Protein 1TUW (pdb70)

Solvent-accessible surface area: 7369 Å² total; per-residue (Å²): 128,44,124,3,56,11,30,24,89,10,82,61,76,35,27,128,76,3,55,57,9,21,58,103,19,64,113,59,142,38,13,83,133,17,22,27,71,154,51,49,56,104,138,125,136,62,32,7,48,16,44,5,9,4,119,48,66,12,2,108,101,30,57,64,18,44,108,69,106,103,22,40,89,17,67,104,102,12,38,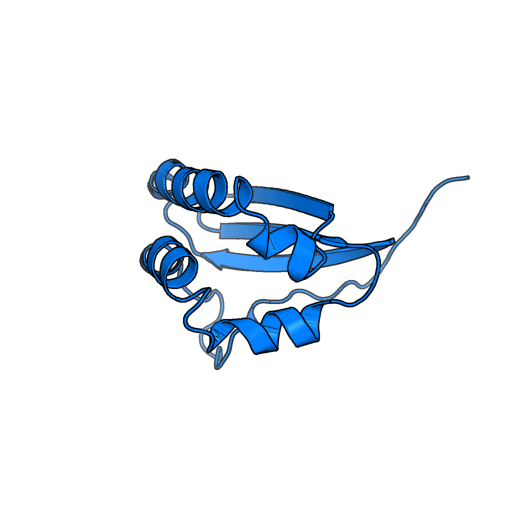126,57,29,78,46,117,40,192,110,95,136,100,59,45,68,10,75,38,154,101,197,168,97,173,121,61,178

InterPro domains:
  IPR006765 Polyketide synthesis cyclase [PF04673] (4-105)
  IPR011008 Dimeric alpha-beta barrel [SSF54909] (3-106)
  IPR038474 Polyketide synthesis cyclase superfamily [G3DSA:3.30.70.1090] (1-109)

Sequence (106 aa):
AYRALMVLRMDPADAEHVAAAFAEHDTTELPLEIGVRRRVLFRFHDLYMHLIEADDDIMERLYQARSHPLFQEVNERVGQYLTPYAQDWEELKDSKAEVFYSWTAP

Foldseek 3Di:
DDKWKFKWFFDPVCVVQLVVLVVVVVVDCVVVVLFFDDWDWDDDHGMIMIMTDGDDPSVVVVQVCCVPPVPVRSCVSNVVGTDHDDPPDDDDVVRIDDDDDDDDDD

Secondary structure (DSSP, 8-state):
-EEEEEEEEE-GGGHHHHHHHHHHHTTSSHHHHHT--EEEEEEETTEEEEEEEESS--HHHHHHTTS-GGGHHHHHHHHTTEEESSTT--SGGGGB----------

Structure (mmCIF, N/CA/C/O backbone):
data_1TUW
#
_entry.id   1TUW
#
_cell.length_a   46.7
_cell.length_b   46.7
_cell.length_c   18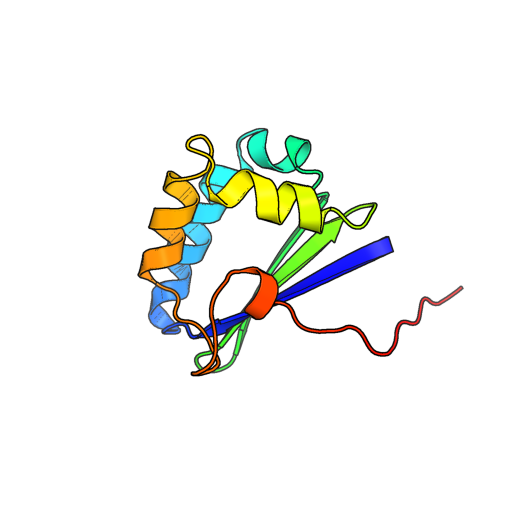8.3
_cell.angle_alpha   90.00
_cell.angle_beta   90.00
_cell.angle_gamma   120.00
#
_symmetry.space_group_name_H-M   'P 65 2 2'
#
loop_
_entity.id
_entity.type
_entity.pdbx_description
1 polymer 'Tetracenomycin polyketide synthesis protein tcmI'
2 non-polymer 'SULFATE ION'
3 water water
#
loop_
_atom_site.group_PDB
_atom_site.id
_atom_site.type_symbol
_atom_site.label_atom_id
_atom_site.label_alt_id
_atom_site.label_comp_id
_atom_site.label_asym_id
_atom_site.label_entity_id
_atom_site.label_seq_id
_atom_site.pdbx_PDB_ins_code
_atom_site.Cartn_x
_atom_site.Cartn_y
_atom_site.Cartn_z
_atom_site.occupancy
_atom_site.B_iso_or_equiv
_atom_site.auth_seq_id
_atom_site.auth_comp_id
_atom_site.auth_asym_id
_atom_site.auth_atom_id
_atom_site.pdbx_PDB_model_num
ATOM 1 N N . ALA A 1 2 ? -3.462 43.600 5.904 1.00 58.97 2 ALA A N 1
ATOM 2 C CA . ALA A 1 2 ? -4.128 42.836 6.926 1.00 100.00 2 ALA A CA 1
ATOM 3 C C . ALA A 1 2 ? -5.546 43.329 7.168 1.00 24.61 2 ALA A C 1
ATOM 4 O O . ALA A 1 2 ? -6.388 42.546 7.640 1.00 99.00 2 ALA A O 1
ATOM 6 N N . TYR A 1 3 ? -5.808 44.631 6.849 1.00 36.08 3 TYR A N 1
ATOM 7 C CA . TYR A 1 3 ? -7.160 45.243 7.034 1.00 26.03 3 TYR A CA 1
ATOM 8 C C . TYR A 1 3 ? -8.148 45.020 5.845 1.00 26.54 3 TYR A C 1
ATOM 9 O O . TYR A 1 3 ? -7.811 45.342 4.710 1.00 43.55 3 TYR A O 1
ATOM 18 N N . ARG A 1 4 ? -9.375 44.499 6.066 1.00 34.69 4 ARG A N 1
ATOM 19 C CA . ARG A 1 4 ? -10.348 44.227 5.002 1.00 24.63 4 ARG A CA 1
ATOM 20 C C . ARG A 1 4 ? -11.715 44.682 5.341 1.00 34.99 4 ARG A C 1
ATOM 21 O O . ARG A 1 4 ? -12.192 44.325 6.385 1.00 24.30 4 ARG A O 1
ATOM 29 N N . ALA A 1 5 ? -12.349 45.456 4.489 1.00 16.26 5 ALA A N 1
ATOM 30 C CA . ALA A 1 5 ? -13.682 45.854 4.822 1.00 21.10 5 ALA A CA 1
ATOM 31 C C . ALA A 1 5 ? -14.516 45.613 3.625 1.00 23.36 5 ALA A C 1
ATOM 32 O O . ALA A 1 5 ? -14.041 45.785 2.536 1.00 19.15 5 ALA A O 1
ATOM 34 N N . LEU A 1 6 ? -15.750 45.290 3.861 1.00 16.16 6 LEU A N 1
ATOM 35 C CA . LEU A 1 6 ? -16.692 44.999 2.853 1.00 11.98 6 LEU A CA 1
ATOM 36 C C . LEU A 1 6 ? -17.984 45.771 3.019 1.00 20.61 6 LEU A C 1
ATOM 37 O O . LEU A 1 6 ? -18.655 45.665 4.035 1.00 20.11 6 LEU A O 1
ATOM 42 N N . MET A 1 7 ? -18.349 46.572 2.043 1.00 15.89 7 MET A N 1
ATOM 43 C CA . MET A 1 7 ? -19.633 47.298 2.105 1.00 17.00 7 MET A CA 1
ATOM 44 C C . MET A 1 7 ? -20.654 46.721 1.093 1.00 19.63 7 MET A C 1
ATOM 45 O O . MET A 1 7 ? -20.287 46.363 0.008 1.00 18.22 7 MET A O 1
ATOM 50 N N . VAL A 1 8 ? -21.929 46.667 1.450 1.00 12.55 8 VAL A N 1
ATOM 51 C CA . VAL A 1 8 ? -22.911 46.063 0.610 1.00 15.77 8 VAL A CA 1
ATOM 52 C C . VAL A 1 8 ? -24.065 46.980 0.360 1.00 15.08 8 VAL A C 1
ATOM 53 O O . VAL A 1 8 ? -24.628 47.533 1.300 1.00 26.72 8 VAL A O 1
ATOM 57 N N . LEU A 1 9 ? -24.417 47.151 -0.908 1.00 16.30 9 LEU A N 1
ATOM 58 C CA . LEU A 1 9 ? -25.555 47.947 -1.284 1.00 13.67 9 LEU A CA 1
ATOM 59 C C . LEU A 1 9 ? -26.233 47.203 -2.380 1.00 29.11 9 LEU A C 1
ATOM 60 O O . LEU A 1 9 ? -25.764 46.171 -2.836 1.00 30.67 9 LEU A O 1
ATOM 65 N N . ARG A 1 10 ? -27.337 47.764 -2.809 1.00 26.13 10 ARG A N 1
ATOM 66 C CA . ARG A 1 10 ? -28.133 47.216 -3.907 1.00 19.10 10 ARG A CA 1
ATOM 67 C C . ARG A 1 10 ? -27.811 47.988 -5.184 1.00 20.33 10 ARG A C 1
ATOM 68 O O . ARG A 1 10 ? -27.689 49.212 -5.164 1.00 22.91 10 ARG A O 1
ATOM 76 N N . MET A 1 11 ? -27.764 47.280 -6.282 1.00 23.57 11 MET A N 1
ATOM 77 C CA . MET A 1 11 ? -27.458 47.871 -7.580 1.00 17.55 11 MET A CA 1
ATOM 78 C C . MET A 1 11 ? -28.152 47.119 -8.716 1.00 26.29 11 MET A C 1
ATOM 79 O O . MET A 1 11 ? -28.268 45.904 -8.697 1.00 31.16 11 MET A O 1
ATOM 84 N N . ASP A 1 12 ? -28.570 47.841 -9.762 1.00 31.86 12 ASP A N 1
ATOM 85 C CA . ASP A 1 12 ? -29.090 47.181 -10.959 1.00 25.65 12 ASP A CA 1
ATOM 86 C C . ASP A 1 12 ? -27.832 46.631 -11.742 1.00 13.46 12 ASP A C 1
ATOM 87 O O . ASP A 1 12 ? -26.847 47.331 -12.026 1.00 29.82 12 ASP A O 1
ATOM 92 N N . PRO A 1 13 ? -27.831 45.331 -11.988 1.00 23.15 13 PRO A N 1
ATOM 93 C CA . PRO A 1 13 ? -26.724 44.688 -12.652 1.00 23.87 13 PRO A CA 1
ATOM 94 C C . PRO A 1 13 ? -26.247 45.448 -13.860 1.00 29.59 13 PRO A C 1
ATOM 95 O O . PRO A 1 13 ? -25.037 45.527 -14.155 1.00 24.34 13 PRO A O 1
ATOM 99 N N . ALA A 1 14 ? -27.236 46.007 -14.559 1.00 26.94 14 ALA A N 1
ATOM 100 C CA . ALA A 1 14 ? -26.937 46.750 -15.761 1.00 33.37 14 ALA A CA 1
ATOM 101 C C . ALA A 1 14 ? -26.119 47.994 -15.512 1.00 31.04 14 ALA A C 1
ATOM 102 O O . ALA A 1 14 ? -25.490 48.469 -16.458 1.00 26.11 14 ALA A O 1
ATOM 104 N N . ASP A 1 15 ? -26.129 48.524 -14.252 1.00 22.93 15 ASP A N 1
ATOM 105 C CA . ASP A 1 15 ? -25.392 49.753 -13.940 1.00 21.22 15 ASP A CA 1
ATOM 106 C C . ASP A 1 15 ? -23.942 49.548 -13.592 1.00 20.28 15 ASP A C 1
ATOM 107 O O . ASP A 1 15 ? -23.207 50.489 -13.261 1.00 26.56 15 ASP A O 1
ATOM 112 N N . ALA A 1 16 ? -23.528 48.304 -13.635 1.00 23.97 16 ALA A N 1
ATOM 113 C CA . ALA A 1 16 ? -22.167 48.007 -13.271 1.00 16.13 16 ALA A CA 1
ATOM 114 C C . ALA A 1 16 ? -21.107 48.808 -14.044 1.00 20.77 16 ALA A C 1
ATOM 115 O O . ALA A 1 16 ? -20.142 49.333 -13.489 1.00 20.78 16 ALA A O 1
ATOM 117 N N . GLU A 1 17 ? -21.237 48.894 -15.348 1.00 21.91 17 GLU A N 1
ATOM 118 C CA . GLU A 1 17 ? -20.225 49.559 -16.137 1.00 23.46 17 GLU A CA 1
ATOM 119 C C . GLU A 1 17 ? -19.991 50.997 -15.769 1.00 10.65 17 GLU A C 1
ATOM 120 O O . GLU A 1 17 ? -18.893 51.476 -15.951 1.00 21.95 17 GLU A O 1
ATOM 126 N N . HIS A 1 18 ? -21.046 51.666 -15.318 1.00 16.83 18 HIS A N 1
ATOM 127 C CA . HIS A 1 18 ? -20.946 53.056 -14.895 1.00 17.89 18 HIS A CA 1
ATOM 128 C C . HIS A 1 18 ? -20.210 53.142 -13.614 1.00 25.64 18 HIS A C 1
ATOM 129 O O . HIS A 1 18 ? -19.352 53.997 -13.411 1.00 20.90 18 HIS A O 1
ATOM 136 N N . VAL A 1 19 ? -20.657 52.257 -12.746 1.00 21.00 19 VAL A N 1
ATOM 137 C CA . VAL A 1 19 ? -20.022 52.193 -11.504 1.00 18.31 19 VAL A CA 1
ATOM 138 C C . VAL A 1 19 ? -18.545 52.002 -11.721 1.00 18.97 19 VAL A C 1
ATOM 139 O O . VAL A 1 19 ? -17.716 52.784 -11.222 1.00 22.23 19 VAL A O 1
ATOM 143 N N . ALA A 1 20 ? -18.178 50.971 -12.479 1.00 14.11 20 ALA A N 1
ATOM 144 C CA . ALA A 1 20 ? -16.781 50.678 -12.710 1.00 14.77 20 ALA A CA 1
ATOM 145 C C . ALA A 1 20 ? -16.094 51.864 -13.297 1.00 25.06 20 ALA A C 1
ATOM 146 O O . ALA A 1 20 ? -14.981 52.219 -12.942 1.00 19.67 20 ALA A O 1
ATOM 148 N N . ALA A 1 21 ? -16.774 52.542 -14.181 1.00 25.44 21 ALA A N 1
ATOM 149 C CA . ALA A 1 21 ? -16.110 53.678 -14.836 1.00 35.84 21 ALA A CA 1
ATOM 150 C 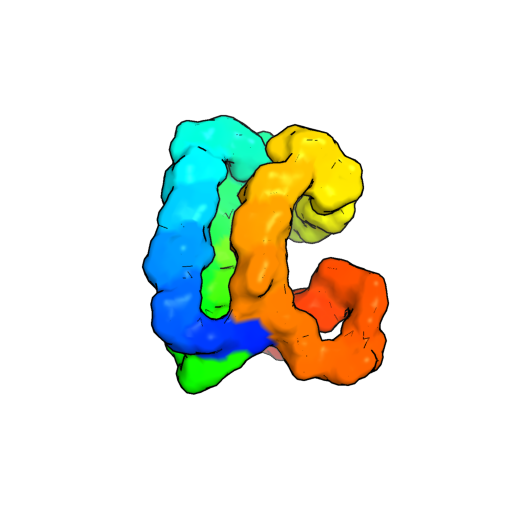C . ALA A 1 21 ? -15.730 54.836 -13.914 1.00 25.95 21 ALA A C 1
ATOM 151 O O . ALA A 1 21 ? -14.639 55.445 -14.063 1.00 22.47 21 ALA A O 1
ATOM 153 N N . ALA A 1 22 ? -16.658 55.099 -12.976 1.00 28.09 22 ALA A N 1
ATOM 154 C CA . ALA A 1 22 ? -16.494 56.136 -11.987 1.00 27.91 22 ALA A CA 1
ATOM 155 C C . ALA A 1 22 ? -15.255 55.877 -11.120 1.00 23.83 22 ALA A C 1
ATOM 156 O O . ALA A 1 22 ? -14.415 56.736 -10.896 1.00 27.27 22 ALA A O 1
ATOM 158 N N . PHE A 1 23 ? -15.054 54.639 -10.700 1.00 20.38 23 PHE A N 1
ATOM 159 C CA . PHE A 1 23 ? -13.882 54.346 -9.884 1.00 15.28 23 PHE A CA 1
ATOM 160 C C . PHE A 1 23 ? -12.627 54.358 -10.632 1.00 22.24 23 PHE A C 1
ATOM 161 O O . PHE A 1 23 ? -11.572 54.652 -10.086 1.00 28.78 23 PHE A O 1
ATOM 169 N N . ALA A 1 24 ? -12.737 53.862 -11.831 1.00 16.82 24 ALA A N 1
ATOM 170 C CA . ALA A 1 24 ? -11.593 53.786 -12.714 1.00 20.41 24 ALA A CA 1
ATOM 171 C C . ALA A 1 24 ? -10.902 55.136 -12.756 1.00 23.83 24 ALA A C 1
ATOM 172 O O . ALA A 1 24 ? -9.701 55.298 -12.655 1.00 29.54 24 ALA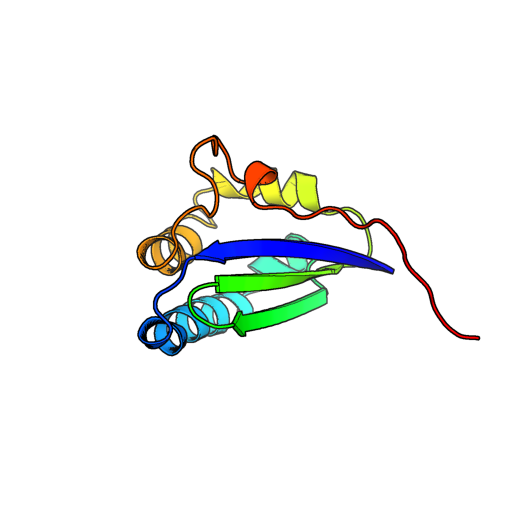 A O 1
ATOM 174 N N . GLU A 1 25 ? -11.710 56.129 -12.905 1.00 18.69 25 GLU A N 1
ATOM 175 C CA . GLU A 1 25 ? -11.206 57.473 -12.919 1.00 42.80 25 GLU A CA 1
ATOM 176 C C . GLU A 1 25 ? -10.646 57.940 -11.574 1.00 39.00 25 GLU A C 1
ATOM 177 O O . GLU A 1 25 ? -9.585 58.526 -11.451 1.00 33.00 25 GLU A O 1
ATOM 183 N N . HIS A 1 26 ? -11.406 57.701 -10.550 1.00 41.09 26 HIS A N 1
ATOM 184 C CA . HIS A 1 26 ? -10.984 58.125 -9.272 1.00 27.46 26 HIS A CA 1
ATOM 185 C C . HIS A 1 26 ? -9.732 57.424 -8.896 1.00 23.32 26 HIS A C 1
ATOM 186 O O . HIS A 1 26 ? -8.834 57.996 -8.274 1.00 34.98 26 HIS A O 1
ATOM 193 N N . ASP A 1 27 ? -9.634 56.160 -9.296 1.00 22.84 27 ASP A N 1
ATOM 194 C CA . ASP A 1 27 ? -8.432 55.364 -8.971 1.00 25.02 27 ASP A CA 1
ATOM 195 C C . ASP A 1 27 ? -7.186 55.744 -9.741 1.00 25.16 27 ASP A C 1
ATOM 196 O O . ASP A 1 27 ? -6.137 55.134 -9.527 1.00 27.57 27 ASP A O 1
ATOM 201 N N . THR A 1 28 ? -7.319 56.715 -10.649 1.00 61.48 28 THR A N 1
ATOM 202 C CA . THR A 1 28 ? -6.156 57.177 -11.407 1.00 49.00 28 THR A CA 1
ATOM 203 C C . THR A 1 28 ? -5.475 58.273 -10.606 1.00 73.51 28 THR A C 1
ATOM 204 O O . THR A 1 28 ? -4.281 58.465 -10.747 1.00 46.13 28 THR A O 1
ATOM 208 N N . THR A 1 29 ? -6.288 58.984 -9.782 1.00 27.86 29 THR A N 1
ATOM 209 C CA . THR A 1 29 ? -5.837 60.056 -8.895 1.00 34.12 29 THR A CA 1
ATOM 210 C C . THR A 1 29 ? -5.160 59.520 -7.616 1.00 44.51 29 THR A C 1
ATOM 211 O O . THR A 1 29 ? -5.250 58.354 -7.305 1.00 47.28 29 THR A O 1
ATOM 215 N N . GLU A 1 30 ? -4.514 60.399 -6.824 1.00 32.20 30 GLU A N 1
ATOM 216 C CA . GLU A 1 30 ? -3.867 59.991 -5.602 1.00 24.57 30 GLU A CA 1
ATOM 217 C C . GLU A 1 30 ? -4.823 60.048 -4.390 1.00 22.54 30 GLU A C 1
ATOM 218 O O . GLU A 1 30 ? -4.468 59.725 -3.291 1.00 26.41 30 GLU A O 1
ATOM 224 N N . LEU A 1 31 ? -6.059 60.418 -4.660 1.00 43.80 31 LEU A N 1
ATOM 225 C CA . LEU A 1 31 ? -7.083 60.524 -3.660 1.00 35.45 31 LEU A CA 1
ATOM 226 C C . LEU A 1 31 ? -7.194 59.281 -2.788 1.00 37.49 31 LEU A C 1
ATOM 227 O O . LEU A 1 31 ? -7.458 59.391 -1.607 1.00 47.93 31 LEU A O 1
ATOM 232 N N . PRO A 1 32 ? -7.054 58.098 -3.383 1.00 33.96 32 PRO A N 1
ATOM 233 C CA . PRO A 1 32 ? -7.166 56.912 -2.615 1.00 37.73 32 PRO A CA 1
ATOM 234 C C . PRO A 1 32 ? -5.905 56.560 -1.828 1.00 47.36 32 PRO A C 1
ATOM 235 O O . PRO A 1 32 ? -6.061 56.035 -0.735 1.00 32.38 32 PRO A O 1
ATOM 239 N N . LEU A 1 33 ? -4.687 56.837 -2.369 1.00 31.50 33 LEU A N 1
ATOM 240 C CA . LEU A 1 33 ? -3.381 56.496 -1.757 1.00 43.41 33 LEU A CA 1
ATOM 241 C C . LEU A 1 33 ? -3.169 57.311 -0.506 1.00 99.00 33 LEU A C 1
ATOM 242 O O . LEU A 1 33 ? -2.333 57.104 0.391 1.00 41.01 33 LEU A O 1
ATOM 244 N N . GLU A 1 34 ? -4.037 58.279 -0.489 1.00 40.75 34 GLU A N 1
ATOM 245 C CA . GLU A 1 34 ? -4.168 59.260 0.532 1.00 30.43 34 GLU A CA 1
ATOM 246 C C . GLU A 1 34 ? -4.950 58.660 1.654 1.00 59.05 34 GLU A C 1
ATOM 247 O O . GLU A 1 34 ? -4.463 58.525 2.761 1.00 57.88 34 GLU A O 1
ATOM 253 N N . ILE A 1 35 ? -6.179 58.283 1.336 1.00 55.38 35 ILE A N 1
ATOM 254 C CA . ILE A 1 35 ? -7.055 57.668 2.305 1.00 30.79 35 ILE A CA 1
ATOM 255 C C . ILE A 1 35 ? -6.405 56.378 2.854 1.00 39.20 35 ILE A C 1
ATOM 256 O O . ILE A 1 35 ? -6.713 55.900 3.935 1.00 30.68 35 ILE A O 1
ATOM 261 N N . GLY A 1 36 ? -5.476 55.810 2.093 1.00 30.06 36 GLY A N 1
ATOM 262 C CA . GLY A 1 36 ? -4.773 54.621 2.494 1.00 21.21 36 GLY A CA 1
ATOM 263 C C . GLY A 1 36 ? -5.209 53.294 1.860 1.00 33.37 36 GLY A C 1
ATOM 264 O O . GLY A 1 36 ? -4.755 52.209 2.307 1.00 43.03 36 GLY A O 1
ATOM 265 N N . VAL A 1 37 ? -6.042 53.367 0.821 1.00 32.30 37 VAL A N 1
ATOM 266 C CA . VAL A 1 37 ? -6.485 52.160 0.096 1.00 32.93 37 VAL A CA 1
ATOM 267 C C . VAL A 1 37 ? -5.361 51.490 -0.695 1.00 35.32 37 VAL A C 1
ATOM 268 O O . VAL A 1 37 ? -4.745 52.134 -1.517 1.00 36.65 37 VAL A O 1
ATOM 272 N N . ARG A 1 38 ? -5.158 50.190 -0.477 1.00 22.49 38 ARG A N 1
ATOM 273 C CA . ARG A 1 38 ? -4.148 49.404 -1.151 1.00 23.33 38 ARG A CA 1
ATOM 274 C C . ARG A 1 38 ? -4.732 48.553 -2.285 1.00 39.14 38 ARG A C 1
ATOM 275 O O . ARG A 1 38 ? -4.081 48.186 -3.279 1.00 28.95 38 ARG A O 1
ATOM 277 N N . ARG A 1 39 ? -5.973 48.178 -2.128 1.00 23.93 39 ARG A N 1
ATOM 278 C CA . ARG A 1 39 ? -6.574 47.342 -3.132 1.00 20.77 39 ARG A CA 1
ATOM 279 C C . ARG A 1 39 ? -8.039 47.548 -3.086 1.00 16.62 39 ARG A C 1
ATOM 280 O O . ARG A 1 39 ? -8.609 47.815 -2.026 1.00 20.33 39 ARG A O 1
ATOM 288 N N . ARG A 1 40 ? -8.642 47.514 -4.276 1.00 17.38 40 ARG A N 1
ATOM 289 C CA . ARG A 1 40 ? -10.090 47.665 -4.340 1.00 22.38 40 ARG A CA 1
ATOM 290 C C . ARG A 1 40 ? -10.713 46.619 -5.284 1.00 20.78 40 ARG A C 1
ATOM 291 O O . ARG A 1 40 ? -10.164 46.351 -6.361 1.00 18.62 40 ARG A O 1
ATOM 299 N N . VAL A 1 41 ? -11.801 45.937 -4.833 1.00 19.22 41 VAL A N 1
ATOM 300 C CA . VAL A 1 41 ? -12.463 44.928 -5.673 1.00 13.27 41 VAL A CA 1
ATOM 301 C C . VAL A 1 41 ? -13.953 45.135 -5.533 1.00 17.72 41 VAL A C 1
ATOM 302 O O . VAL A 1 41 ? -14.410 45.216 -4.392 1.00 23.02 41 VAL A O 1
ATOM 306 N N . LEU A 1 42 ? -14.665 45.228 -6.665 1.00 17.19 42 LEU A N 1
ATOM 307 C CA . LEU A 1 42 ? -16.125 45.370 -6.702 1.00 11.01 42 LEU A CA 1
ATOM 308 C C . LEU A 1 42 ? -16.703 44.082 -7.239 1.00 18.06 42 LEU A C 1
ATOM 309 O O . LEU A 1 42 ? -16.196 43.519 -8.223 1.00 17.13 42 LEU A O 1
ATOM 314 N N . PHE A 1 43 ? -17.711 43.577 -6.556 1.00 15.12 43 PHE A N 1
ATOM 315 C CA . PHE A 1 43 ? -18.400 42.385 -6.969 1.00 14.13 43 PHE A CA 1
ATOM 316 C C . PHE A 1 43 ? -19.881 42.719 -7.137 1.00 14.14 43 PHE A C 1
ATOM 317 O O . PHE A 1 43 ? -20.436 43.661 -6.553 1.00 19.55 43 PHE A O 1
ATOM 325 N N . ARG A 1 44 ? -20.539 41.858 -7.899 1.00 16.05 44 ARG A N 1
ATOM 326 C CA . ARG A 1 44 ? -21.992 41.904 -8.063 1.00 14.68 44 ARG A CA 1
ATOM 327 C C . ARG A 1 44 ? -22.549 40.502 -7.995 1.00 15.00 44 ARG A C 1
ATOM 328 O O . ARG A 1 44 ? -21.887 39.464 -8.386 1.00 13.71 44 ARG A O 1
ATOM 336 N N . PHE A 1 45 ? -23.735 40.478 -7.418 1.00 17.39 45 PHE A N 1
ATOM 337 C CA . PHE A 1 45 ? -24.403 39.182 -7.184 1.00 18.04 45 PHE A CA 1
ATOM 338 C C . PHE A 1 45 ? -25.883 39.459 -7.153 1.00 20.96 45 PHE A C 1
ATOM 339 O O . PHE A 1 45 ? -26.374 40.042 -6.209 1.00 19.03 45 PHE A O 1
ATOM 347 N N . HIS A 1 46 ? -26.585 39.100 -8.230 1.00 22.18 46 HIS A N 1
ATOM 348 C CA . HIS A 1 46 ? -28.008 39.419 -8.330 1.00 12.60 46 HIS A CA 1
ATOM 349 C C . HIS A 1 46 ? -28.078 40.921 -8.334 1.00 13.24 46 HIS A C 1
ATOM 350 O O . HIS A 1 46 ? -27.292 41.556 -8.992 1.00 32.20 46 HIS A O 1
ATOM 357 N N . ASP A 1 47 ? -28.894 41.497 -7.501 1.00 18.11 47 ASP A N 1
ATOM 358 C CA . ASP A 1 47 ? -28.905 42.945 -7.426 1.00 25.09 47 ASP A CA 1
ATOM 359 C C . ASP A 1 47 ? -28.159 43.525 -6.172 1.00 21.67 47 ASP A C 1
ATOM 360 O O . ASP A 1 47 ? -28.597 44.525 -5.584 1.00 23.69 47 ASP A O 1
ATOM 365 N N . LEU A 1 48 ? -27.076 42.900 -5.779 1.00 14.83 48 LEU A N 1
ATOM 366 C CA . LEU A 1 48 ? -26.241 43.366 -4.677 1.00 16.68 48 LEU A CA 1
ATOM 367 C C . LEU A 1 48 ? -24.902 43.800 -5.219 1.00 25.11 48 LEU A C 1
ATOM 368 O O . LEU A 1 48 ? -24.330 43.201 -6.131 1.00 20.36 48 LEU A O 1
ATOM 373 N N . TYR A 1 49 ? -24.447 44.859 -4.674 1.00 17.12 49 TYR A N 1
ATOM 374 C CA . TYR A 1 49 ? -23.150 45.390 -5.025 1.00 12.85 49 TYR A CA 1
ATOM 375 C C . TYR A 1 49 ? -22.306 45.219 -3.764 1.00 21.12 49 TYR A C 1
ATOM 376 O O . TYR A 1 49 ? -22.828 45.451 -2.655 1.00 19.08 49 TYR A O 1
ATOM 385 N N . MET A 1 50 ? -21.050 44.823 -3.902 1.00 16.20 50 MET A N 1
ATOM 386 C CA . MET A 1 50 ? -20.168 44.674 -2.744 1.00 15.68 50 MET A CA 1
ATOM 387 C C . MET A 1 50 ? -18.836 45.261 -3.046 1.00 17.09 50 MET A C 1
ATOM 388 O O . MET A 1 50 ? -18.246 44.916 -4.017 1.00 19.69 50 MET A O 1
ATOM 393 N N . HIS A 1 51 ? -18.403 46.134 -2.208 1.00 9.88 51 HIS A N 1
ATOM 394 C CA . HIS A 1 51 ? -17.155 46.821 -2.366 1.00 11.13 51 HIS A CA 1
ATOM 395 C C . HIS A 1 51 ? -16.175 46.392 -1.256 1.00 18.68 51 HIS A C 1
ATOM 396 O O . HIS A 1 51 ? -16.372 46.651 -0.056 1.00 19.17 51 HIS A O 1
ATOM 403 N N . LEU A 1 52 ? -15.123 45.708 -1.680 1.00 12.71 52 LEU A N 1
ATOM 404 C CA . LEU A 1 52 ? -14.043 45.253 -0.859 1.00 10.74 52 LEU A CA 1
ATOM 405 C C . LEU A 1 52 ? -12.878 46.229 -0.918 1.00 17.87 52 LEU A C 1
ATOM 406 O O . LEU A 1 52 ? -12.346 46.610 -1.994 1.00 19.51 52 LEU A O 1
ATOM 411 N N . ILE A 1 53 ? -12.478 46.637 0.276 1.00 21.11 53 ILE A N 1
ATOM 412 C CA . ILE A 1 53 ? -11.328 47.512 0.424 1.00 22.07 53 ILE A CA 1
ATOM 413 C C . ILE A 1 53 ? -10.254 46.806 1.233 1.00 15.80 53 ILE A C 1
ATOM 414 O O . ILE A 1 53 ? -10.593 46.219 2.269 1.00 21.67 53 ILE A O 1
ATOM 419 N N . GLU A 1 54 ? -9.021 46.793 0.754 1.00 20.3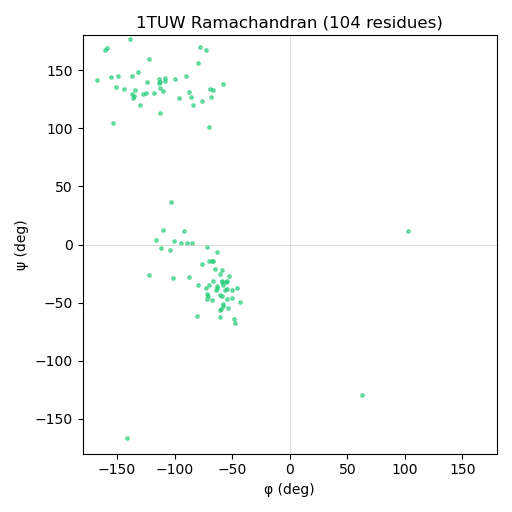6 54 GLU A N 1
ATOM 420 C CA . GLU A 1 54 ? -7.924 46.226 1.510 1.00 16.54 54 GLU A CA 1
ATOM 421 C C . GLU A 1 54 ? -6.983 47.363 1.895 1.00 24.69 54 GLU A C 1
ATOM 422 O O . GLU A 1 54 ? -6.729 48.299 1.129 1.00 24.93 54 GLU A O 1
ATOM 424 N N . ALA A 1 55 ? -6.554 47.393 3.118 1.00 27.43 55 ALA A N 1
ATOM 425 C CA . ALA A 1 55 ? -5.692 48.473 3.523 1.00 27.95 55 ALA A CA 1
ATOM 426 C C . ALA A 1 55 ? -4.634 47.908 4.452 1.00 36.78 55 ALA A C 1
ATOM 427 O O . ALA A 1 55 ? -4.453 46.685 4.523 1.00 49.16 55 ALA A O 1
ATOM 429 N N . ASP A 1 56 ? -3.913 48.765 5.149 1.00 71.25 56 ASP A N 1
ATOM 430 C CA . ASP A 1 56 ? -2.894 48.246 6.052 1.00 49.78 56 ASP A CA 1
ATOM 431 C C . ASP A 1 56 ? -3.257 48.490 7.498 1.00 55.42 56 ASP A C 1
ATOM 432 O O . ASP A 1 56 ? -2.557 48.057 8.399 1.00 67.90 56 ASP A O 1
ATOM 437 N N . ASP A 1 57 ? -4.382 49.180 7.698 1.00 72.47 57 ASP A N 1
ATOM 438 C CA . ASP A 1 57 ? -4.892 49.507 9.010 1.00 99.52 57 ASP A CA 1
ATOM 439 C C . ASP A 1 57 ? -6.389 49.801 8.921 1.00 57.09 57 ASP A C 1
ATOM 440 O O . ASP A 1 57 ? -6.895 49.953 7.806 1.00 45.89 57 ASP A O 1
ATOM 442 N N . ASP A 1 58 ? -7.097 49.908 10.089 1.00 45.26 58 ASP A N 1
ATOM 443 C CA . ASP A 1 58 ? -8.530 50.276 10.069 1.00 39.95 58 ASP A CA 1
ATOM 444 C C . ASP A 1 58 ? -8.584 51.748 9.644 1.00 99.00 58 ASP A C 1
ATOM 445 O O . ASP A 1 58 ? -8.331 52.627 10.484 1.00 30.53 58 ASP A O 1
ATOM 450 N N . ILE A 1 59 ? -8.905 51.970 8.352 1.00 40.96 59 ILE A N 1
ATOM 451 C CA . ILE A 1 59 ? -8.927 53.263 7.668 1.00 27.26 59 ILE A CA 1
ATOM 452 C C . ILE A 1 59 ? -10.320 53.859 7.510 1.00 34.83 59 ILE A C 1
ATOM 453 O O . ILE A 1 59 ? -10.563 54.937 6.929 1.00 29.79 59 ILE A O 1
ATOM 458 N N . MET A 1 60 ? -11.247 53.126 8.073 1.00 28.37 60 MET A N 1
ATOM 459 C CA . MET A 1 60 ? -12.644 53.478 8.021 1.00 31.04 60 MET A CA 1
ATOM 460 C C . MET A 1 60 ? -12.979 54.854 8.515 1.00 35.37 60 MET A C 1
ATOM 461 O O . MET A 1 60 ? -13.848 55.561 7.996 1.00 39.04 60 MET A O 1
ATOM 466 N N . GLU A 1 61 ? -12.303 55.241 9.551 1.00 37.52 61 GLU A N 1
ATOM 467 C CA . GLU A 1 61 ? -12.596 56.537 10.074 1.00 45.19 61 GLU A CA 1
ATOM 468 C C . GLU A 1 61 ? -12.357 57.659 9.044 1.00 31.25 61 GLU A C 1
ATOM 469 O O . GLU A 1 61 ? -13.286 58.360 8.711 1.00 59.21 61 GLU A O 1
ATOM 475 N N . ARG A 1 62 ? -11.156 57.749 8.469 1.00 35.95 62 ARG A N 1
ATOM 476 C CA . ARG A 1 62 ? -10.853 58.744 7.446 1.00 60.81 62 ARG A CA 1
ATOM 477 C C . ARG A 1 62 ? -11.822 58.554 6.319 1.00 44.97 62 ARG A C 1
ATOM 478 O O . ARG A 1 62 ? -12.246 59.449 5.615 1.00 50.24 62 ARG A O 1
ATOM 486 N N . LEU A 1 63 ? -12.133 57.324 6.134 1.00 35.52 63 LEU A N 1
ATOM 487 C CA . LEU A 1 63 ? -13.059 56.984 5.104 1.00 26.63 63 LEU A CA 1
ATOM 488 C C . LEU A 1 63 ? -14.377 57.677 5.301 1.00 35.57 63 LEU A C 1
ATOM 489 O O . LEU A 1 63 ? -14.947 58.332 4.424 1.00 55.64 63 LEU A O 1
ATOM 494 N N . TYR A 1 64 ? -14.850 57.501 6.503 1.00 96.03 64 TYR A N 1
ATOM 495 C CA . TYR A 1 64 ? -16.074 58.097 6.930 1.00 48.12 64 TYR A CA 1
ATOM 496 C C . TYR A 1 64 ? -15.987 59.626 6.930 1.00 54.24 64 TYR A C 1
ATOM 497 O O . TYR A 1 64 ? -16.911 60.377 6.544 1.00 51.10 64 TYR A O 1
ATOM 506 N N . GLN A 1 65 ? -14.814 60.062 7.311 1.00 33.93 65 GLN A N 1
ATOM 507 C CA . GLN A 1 65 ? -14.508 61.464 7.410 1.00 48.16 65 GLN A CA 1
ATOM 508 C C . GLN A 1 65 ? -14.651 62.184 6.074 1.00 99.00 65 GLN A C 1
ATOM 509 O O . GLN A 1 65 ? -15.385 63.167 5.924 1.00 58.53 65 GLN A O 1
ATOM 511 N N . ALA A 1 66 ? -13.917 61.668 5.096 1.00 60.29 66 ALA A N 1
ATOM 512 C CA . ALA A 1 66 ? -13.822 62.205 3.763 1.00 34.80 66 ALA A CA 1
ATOM 513 C C . ALA A 1 66 ? -15.112 62.233 2.885 1.00 99.00 66 ALA A C 1
ATOM 514 O O . ALA A 1 66 ? -15.137 62.829 1.790 1.00 46.39 66 ALA A O 1
ATOM 516 N N . ARG A 1 67 ? -16.215 61.637 3.347 1.00 38.86 67 ARG A N 1
ATOM 517 C CA . ARG A 1 67 ? -17.466 61.576 2.558 1.00 99.00 67 ARG A CA 1
ATOM 518 C C . ARG A 1 67 ? -18.186 62.890 2.395 1.00 93.81 67 ARG A C 1
ATOM 519 O O . ARG A 1 67 ? -18.837 63.108 1.364 1.00 43.17 67 ARG A O 1
ATOM 521 N N . SER A 1 68 ? -18.090 63.701 3.456 1.00 99.00 68 SER A N 1
ATOM 522 C CA . SER A 1 68 ? -18.684 65.039 3.599 1.00 99.00 68 SER A CA 1
ATOM 523 C C . SER A 1 68 ? -17.864 66.010 2.788 1.00 99.00 68 SER A C 1
ATOM 524 O O . SER A 1 68 ? -18.263 67.133 2.422 1.00 58.23 68 SER A O 1
ATOM 527 N N . HIS A 1 69 ? -16.699 65.457 2.504 1.00 78.48 69 HIS A N 1
ATOM 528 C CA . HIS A 1 69 ? -15.675 66.106 1.765 1.00 50.72 69 HIS A CA 1
ATOM 529 C C . HIS A 1 69 ? -15.941 66.364 0.247 1.00 41.52 69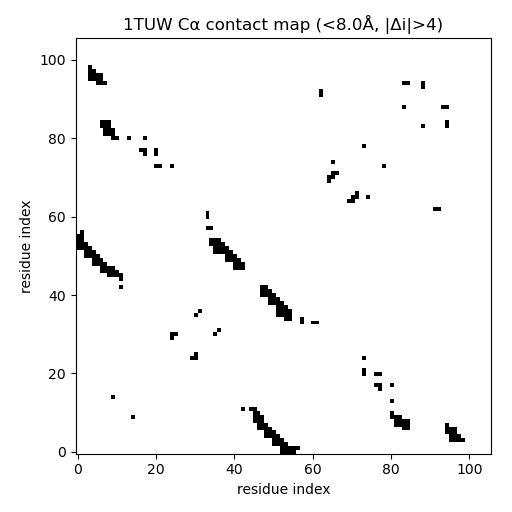 HIS A C 1
ATOM 530 O O . HIS A 1 69 ? -16.452 65.503 -0.505 1.00 71.47 69 HIS A O 1
ATOM 537 N N . PRO A 1 70 ? -15.627 67.614 -0.148 1.00 75.87 70 PRO A N 1
ATOM 538 C CA . PRO A 1 70 ? -15.772 68.149 -1.498 1.00 32.89 70 PRO A CA 1
ATOM 539 C C . PRO A 1 70 ? -14.853 67.499 -2.474 1.00 99.00 70 PRO A C 1
ATOM 540 O O . PRO A 1 70 ? -15.234 67.366 -3.642 1.00 35.60 70 PRO A O 1
ATOM 544 N N . LEU A 1 71 ? -13.674 67.086 -1.954 1.00 45.97 71 LEU A N 1
ATOM 545 C CA . LEU A 1 71 ? -12.696 66.382 -2.757 1.00 31.08 71 LEU A CA 1
ATOM 546 C C . LEU A 1 71 ? -13.314 65.097 -3.309 1.00 45.99 71 LEU A C 1
ATOM 547 O O . LEU A 1 71 ? -12.907 64.618 -4.365 1.00 34.78 71 LEU A O 1
ATOM 552 N N . PHE A 1 72 ? -14.253 64.545 -2.508 1.00 55.70 72 PHE A N 1
ATOM 553 C CA . PHE A 1 72 ? -14.974 63.300 -2.818 1.00 36.06 72 PHE A CA 1
ATOM 554 C C . PHE A 1 72 ? -16.448 63.430 -3.164 1.00 36.26 72 PHE A C 1
ATOM 555 O O . PHE A 1 72 ? -17.149 62.423 -3.198 1.00 61.46 72 PHE A O 1
ATOM 563 N N . GLN A 1 73 ? -16.944 64.617 -3.414 1.00 46.03 73 GLN A N 1
ATOM 564 C CA . GLN A 1 73 ? -18.350 64.708 -3.774 1.00 99.00 73 GLN A CA 1
ATOM 565 C C . GLN A 1 73 ? -18.677 63.855 -5.031 1.00 31.32 73 GLN A C 1
ATOM 566 O O . GLN A 1 73 ? -19.586 63.015 -5.067 1.00 65.77 73 GLN A O 1
ATOM 568 N N . GLU A 1 74 ? -17.895 64.118 -6.070 1.00 58.37 74 GLU A N 1
ATOM 569 C CA . GLU A 1 74 ? -17.971 63.558 -7.414 1.00 63.99 74 GLU A CA 1
ATOM 570 C C . GLU A 1 74 ? -18.088 62.064 -7.500 1.00 27.46 74 GLU A C 1
ATOM 571 O O . GLU A 1 74 ? -19.118 61.521 -7.946 1.00 31.26 74 GLU A O 1
ATOM 577 N N . VAL A 1 75 ? -17.036 61.405 -7.034 1.00 25.72 75 VAL A N 1
ATOM 578 C CA . VAL A 1 75 ? -17.080 59.960 -7.043 1.00 46.43 75 VAL A CA 1
ATOM 579 C C . VAL A 1 75 ? -18.293 59.491 -6.297 1.00 31.02 75 VAL A C 1
ATOM 580 O O . VAL A 1 75 ? -18.967 58.520 -6.598 1.00 30.10 75 VAL A O 1
ATOM 584 N N . ASN A 1 76 ? -18.617 60.285 -5.325 1.00 31.17 76 ASN A N 1
ATOM 585 C CA . ASN A 1 76 ? -19.740 59.994 -4.524 1.00 23.04 76 ASN A CA 1
ATOM 586 C C . ASN A 1 76 ? -21.001 60.211 -5.251 1.00 25.69 76 ASN A C 1
ATOM 587 O O . ASN A 1 76 ? -21.924 59.445 -5.104 1.00 34.11 76 ASN A O 1
ATOM 592 N N . GLU A 1 77 ? -21.110 61.283 -6.006 1.00 29.98 77 GLU A N 1
ATOM 593 C CA . GLU A 1 77 ? -22.402 61.469 -6.672 1.00 31.48 77 GLU A CA 1
ATOM 594 C C . GLU A 1 77 ? -22.513 60.482 -7.702 1.00 29.60 77 GLU A C 1
ATOM 595 O O . GLU A 1 77 ? -23.549 59.928 -7.983 1.00 45.73 77 GLU A O 1
ATOM 601 N N . ARG A 1 78 ? -21.403 60.423 -8.339 1.00 40.10 78 ARG A N 1
ATOM 602 C CA . ARG A 1 78 ? -21.267 59.555 -9.429 1.00 37.44 78 ARG A CA 1
ATOM 603 C C . ARG A 1 78 ? -21.796 58.189 -9.070 1.00 30.95 78 ARG A C 1
ATOM 604 O O . ARG A 1 78 ? -22.832 57.711 -9.609 1.00 26.67 78 ARG A O 1
ATOM 612 N N . VAL A 1 79 ? -21.070 57.543 -8.146 1.00 32.22 79 VAL A N 1
ATOM 613 C CA . VAL A 1 79 ? -21.423 56.166 -7.726 1.00 20.92 79 VAL A CA 1
ATOM 614 C C . VAL A 1 79 ? -22.826 56.095 -7.162 1.00 23.37 79 VAL A C 1
ATOM 615 O O . VAL A 1 79 ? -23.715 55.259 -7.503 1.00 21.19 79 VAL A O 1
ATOM 619 N N . GLY A 1 80 ? -23.062 57.092 -6.334 1.00 29.80 80 GLY A N 1
ATOM 620 C CA . GLY A 1 80 ? -24.290 57.195 -5.599 1.00 22.01 80 GLY A CA 1
ATOM 621 C C . GLY A 1 80 ? -25.533 57.164 -6.393 1.00 29.26 80 GLY A C 1
ATOM 622 O O . GLY A 1 80 ? -26.597 56.706 -5.938 1.00 33.94 80 GLY A O 1
ATOM 623 N N . GLN A 1 81 ? -25.471 57.664 -7.581 1.00 27.58 81 GLN A N 1
ATOM 624 C CA . GLN A 1 81 ? -26.760 57.614 -8.218 1.00 29.99 81 GLN A CA 1
ATOM 625 C C . GLN A 1 81 ? -27.188 56.223 -8.586 1.00 24.61 81 GLN A C 1
ATOM 626 O O . GLN A 1 81 ? -28.343 55.976 -8.917 1.00 38.01 81 GLN A O 1
ATOM 632 N N . TYR A 1 82 ? -26.255 55.289 -8.562 1.00 21.93 82 TYR A N 1
ATOM 633 C CA . TYR A 1 82 ? -26.656 53.953 -8.954 1.00 22.53 82 TYR A CA 1
ATOM 634 C C . TYR A 1 82 ? -26.827 53.015 -7.769 1.00 26.32 82 TYR A C 1
ATOM 635 O O . TYR A 1 82 ? -27.205 51.876 -7.955 1.00 26.60 82 TYR A O 1
ATOM 644 N N . LEU A 1 83 ? -26.512 53.472 -6.560 1.00 30.81 83 LEU A N 1
ATOM 645 C CA . LEU A 1 83 ? -26.619 52.593 -5.396 1.00 21.59 83 LEU A CA 1
ATOM 646 C C . LEU A 1 83 ? -27.663 52.987 -4.411 1.00 25.64 83 LEU A C 1
ATOM 647 O O . LEU A 1 83 ? -27.868 54.163 -4.125 1.00 41.55 83 LEU A O 1
ATOM 652 N N . THR A 1 84 ? -28.265 51.928 -3.889 1.00 25.06 84 THR A N 1
ATOM 653 C CA . THR A 1 84 ? -29.267 52.034 -2.885 1.00 22.76 84 THR A CA 1
ATOM 654 C C . THR A 1 84 ? -28.925 51.213 -1.614 1.00 33.22 84 THR A C 1
ATOM 655 O O . THR A 1 84 ? -28.462 50.098 -1.692 1.00 28.89 84 THR A O 1
ATOM 659 N N . PRO A 1 85 ? -29.187 51.750 -0.429 1.00 45.22 85 PRO A N 1
ATOM 660 C CA . PRO A 1 85 ? -28.922 51.033 0.808 1.00 24.96 85 PRO A CA 1
ATOM 661 C C . PRO A 1 85 ? -29.638 49.728 0.894 1.00 15.28 85 PRO A C 1
ATOM 662 O O . PRO A 1 85 ? -30.805 49.568 0.564 1.00 25.44 85 PRO A O 1
ATOM 666 N N . TYR A 1 86 ? -28.923 48.752 1.379 1.00 19.49 86 TYR A N 1
ATOM 667 C CA . TYR A 1 86 ? -29.528 47.452 1.443 1.00 16.04 86 TYR A CA 1
ATOM 668 C C . TYR A 1 86 ? -30.779 47.423 2.307 1.00 46.68 86 TYR A C 1
ATOM 669 O O . TYR A 1 86 ? -31.863 47.138 1.818 1.00 43.21 86 TYR A O 1
ATOM 678 N N . ALA A 1 87 ? -30.584 47.721 3.601 1.00 43.23 87 ALA A N 1
ATOM 679 C CA . ALA A 1 87 ? -31.615 47.737 4.643 1.00 40.97 87 ALA A CA 1
ATOM 680 C C . ALA A 1 87 ? -32.315 49.053 4.828 1.00 43.68 87 ALA A C 1
ATOM 681 O O . ALA A 1 87 ? -31.756 50.146 4.722 1.00 37.21 87 ALA A O 1
ATOM 683 N N . GLN A 1 88 ? -33.588 48.880 5.149 1.00 32.42 88 GLN A N 1
ATOM 684 C CA . GLN A 1 88 ? -34.549 49.924 5.392 1.00 98.61 88 GLN A CA 1
ATOM 685 C C . GLN A 1 88 ? -34.231 50.884 6.557 1.00 38.28 88 GLN A C 1
ATOM 686 O O . GLN A 1 88 ? -34.677 52.027 6.562 1.00 46.49 88 GLN A O 1
ATOM 692 N N . ASP A 1 89 ? -33.449 50.431 7.544 1.00 53.98 89 ASP A N 1
ATOM 693 C CA . ASP A 1 89 ? -33.061 51.182 8.745 1.00 36.36 89 ASP A CA 1
ATOM 694 C C . ASP A 1 89 ? -31.748 51.950 8.621 1.00 30.53 89 ASP A C 1
ATOM 695 O O . ASP A 1 89 ? -31.218 52.375 9.654 1.00 40.90 89 ASP A O 1
ATOM 700 N N . TRP A 1 90 ? -31.207 52.064 7.395 1.00 23.66 90 TRP A N 1
ATOM 701 C CA . TRP A 1 90 ? -29.932 52.746 7.116 1.00 34.20 90 TRP A CA 1
ATOM 702 C C . TRP A 1 90 ? -29.968 54.259 7.363 1.00 41.02 90 TRP A C 1
ATOM 703 O O . TRP A 1 90 ? -30.935 54.908 6.967 1.00 26.30 90 TRP A O 1
ATOM 714 N N . GLU A 1 91 ? -28.931 54.793 8.066 1.00 24.38 91 GLU A N 1
ATOM 715 C CA . GLU A 1 91 ? -28.844 56.202 8.361 1.00 27.37 91 GLU A CA 1
ATOM 716 C C . GLU A 1 91 ? -27.596 56.813 7.847 1.00 31.54 91 GLU A C 1
ATOM 717 O O . GLU A 1 91 ? -27.548 57.994 7.572 1.00 32.03 91 GLU A O 1
ATOM 723 N N . GLU A 1 92 ? -26.591 55.989 7.720 1.00 19.95 92 GLU A N 1
ATOM 724 C CA . GLU A 1 92 ? -25.358 56.492 7.272 1.00 19.74 92 GLU A CA 1
ATOM 725 C C . GLU A 1 92 ? -24.431 55.413 6.731 1.00 26.64 92 GLU A C 1
ATOM 726 O O . GLU A 1 92 ? -24.612 54.227 6.914 1.00 23.58 92 GLU A O 1
ATOM 732 N N . LEU A 1 93 ? -23.408 55.893 6.082 1.00 31.53 93 LEU A N 1
ATOM 733 C CA . LEU A 1 93 ? -22.429 55.073 5.44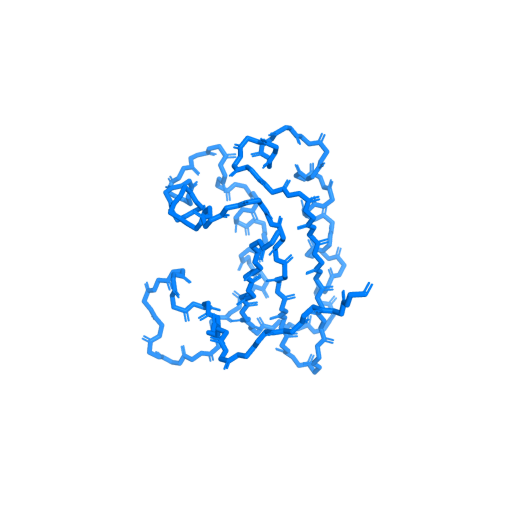0 1.00 30.61 93 LEU A CA 1
ATOM 734 C C . LEU A 1 93 ? -22.007 53.903 6.287 1.00 37.52 93 LEU A C 1
ATOM 735 O O . LEU A 1 93 ? -22.033 52.777 5.784 1.00 22.65 93 LEU A O 1
ATOM 740 N N . LYS A 1 94 ? -21.655 54.172 7.562 1.00 26.42 94 LYS A N 1
ATOM 741 C CA . LYS A 1 94 ? -21.189 53.074 8.424 1.00 23.74 94 LYS A CA 1
ATOM 742 C C . LYS A 1 94 ? -22.172 51.981 8.410 1.00 28.28 94 LYS A C 1
ATOM 743 O O . LYS A 1 94 ? -21.785 50.851 8.618 1.00 27.78 94 LYS A O 1
ATOM 745 N N . ASP A 1 95 ? -23.447 52.299 8.164 1.00 17.23 95 ASP A N 1
ATOM 746 C CA . ASP A 1 95 ? -24.456 51.267 8.122 1.00 14.26 95 ASP A CA 1
ATOM 747 C C . ASP A 1 95 ? -24.352 50.259 6.976 1.00 17.53 95 ASP A C 1
ATOM 748 O O . ASP A 1 95 ? -25.062 49.256 6.990 1.00 23.49 95 ASP A O 1
ATOM 753 N N . SER A 1 96 ? -23.554 50.522 5.936 1.00 19.48 96 SER A N 1
ATOM 754 C CA . SER A 1 96 ? -23.477 49.565 4.824 1.00 17.40 96 SER A CA 1
ATOM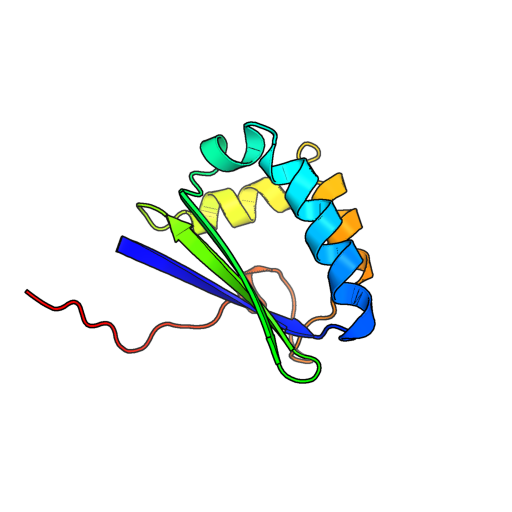 755 C C . SER A 1 96 ? -22.304 48.594 4.987 1.00 17.92 96 SER A C 1
ATOM 756 O O . SER A 1 96 ? -22.051 47.761 4.144 1.00 16.86 96 SER A O 1
ATOM 759 N N . LYS A 1 97 ? -21.567 48.734 6.098 1.00 14.39 97 LYS A N 1
ATOM 760 C CA . LYS A 1 97 ? -20.395 47.928 6.394 1.00 16.24 97 LYS A CA 1
ATOM 761 C C . LYS A 1 97 ? -20.701 46.570 7.049 1.00 24.62 97 LYS A C 1
ATOM 762 O O . LYS A 1 97 ? -21.240 46.479 8.130 1.00 17.37 97 LYS A O 1
ATOM 768 N N . ALA A 1 98 ? -20.320 45.495 6.418 1.00 15.53 98 ALA A N 1
ATOM 769 C CA . ALA A 1 98 ? -20.465 44.193 7.005 1.00 11.43 98 ALA A CA 1
ATOM 770 C C . ALA A 1 98 ? -19.422 43.992 8.146 1.00 16.70 98 ALA A C 1
ATOM 771 O O . ALA A 1 98 ? -18.374 44.690 8.256 1.00 21.33 98 ALA A O 1
ATOM 773 N N . GLU A 1 99 ? -19.656 42.926 8.911 1.00 13.28 99 GLU A N 1
ATOM 774 C CA . GLU A 1 99 ? -18.766 42.571 10.016 1.00 21.12 99 GLU A CA 1
ATOM 775 C C . GLU A 1 99 ? -17.942 41.347 9.722 1.00 13.80 99 GLU A C 1
ATOM 776 O O . GLU A 1 99 ? -18.421 40.341 9.278 1.00 15.07 99 GLU A O 1
ATOM 782 N N . VAL A 1 100 ? -16.720 41.382 10.124 1.00 13.54 100 VAL A N 1
ATOM 783 C CA . VAL A 1 100 ? -15.972 40.181 9.968 1.00 10.81 100 VAL A CA 1
ATOM 784 C C . VAL A 1 100 ? -16.187 39.326 11.198 1.00 16.58 100 VAL A C 1
ATOM 785 O O . VAL A 1 100 ? -16.031 39.812 12.309 1.00 19.16 100 VAL A O 1
ATOM 789 N N . PHE A 1 101 ? -16.507 38.072 11.040 1.00 14.59 101 PHE A N 1
ATOM 790 C CA . PHE A 1 101 ? -16.620 37.205 12.185 1.00 12.98 101 PHE A CA 1
ATOM 791 C C . PHE A 1 101 ? -15.588 36.039 12.217 1.00 24.99 101 PHE A C 1
ATOM 792 O O . PHE A 1 101 ? -15.634 35.193 13.078 1.00 16.97 101 PHE A O 1
ATOM 800 N N . TYR A 1 102 ? -14.668 35.976 11.265 1.00 14.46 102 TYR A N 1
ATOM 801 C CA . TYR A 1 102 ? -13.699 34.919 11.179 1.00 14.92 102 TYR A CA 1
ATOM 802 C C . TYR A 1 102 ? -12.664 35.350 10.178 1.00 24.23 102 TYR A C 1
ATOM 803 O O . TYR A 1 102 ? -12.961 35.918 9.162 1.00 15.30 102 TYR A O 1
ATOM 812 N N . SER A 1 103 ? -11.447 35.044 10.451 1.00 23.26 103 SER A N 1
ATOM 813 C CA . SER A 1 103 ? -10.359 35.375 9.576 1.00 21.13 103 SER A CA 1
ATOM 814 C C . SER A 1 103 ? -9.259 34.332 9.741 1.00 36.21 103 SER A C 1
ATOM 815 O O . SER A 1 103 ? -8.930 33.959 10.848 1.00 30.68 103 SER A O 1
ATOM 818 N N . TRP A 1 104 ? -8.699 33.858 8.661 1.00 34.22 104 TRP A N 1
ATOM 819 C CA . TRP A 1 104 ? -7.661 32.845 8.714 1.00 25.19 104 TRP A CA 1
ATOM 820 C C . TRP A 1 104 ? -6.651 33.108 7.619 1.00 27.94 104 TRP A C 1
ATOM 821 O O . TRP A 1 104 ? -7.011 33.405 6.502 1.00 28.21 104 TRP A O 1
ATOM 832 N N . THR A 1 105 ? -5.390 33.045 7.982 1.00 27.24 105 THR A N 1
ATOM 833 C CA . THR A 1 105 ? -4.327 33.200 7.025 1.00 19.38 105 THR A CA 1
ATOM 834 C C . THR A 1 105 ? -3.428 31.976 7.122 1.00 42.37 105 THR A C 1
ATOM 835 O O . THR A 1 105 ? -2.988 31.644 8.201 1.00 42.29 105 THR A O 1
ATOM 839 N N . ALA A 1 106 ? -3.097 31.317 6.019 1.00 40.16 106 ALA A N 1
ATOM 840 C CA . ALA A 1 106 ? -2.214 30.173 6.121 1.00 47.88 106 ALA A CA 1
ATOM 841 C C . ALA A 1 106 ? -0.729 30.550 6.238 1.00 35.40 106 ALA A C 1
ATOM 842 O O . ALA A 1 106 ? -0.330 31.653 5.834 1.00 57.92 106 ALA A O 1
ATOM 844 N N . PRO A 1 107 ? 0.071 29.624 6.824 1.00 57.44 107 PRO A N 1
ATOM 845 C CA . PRO A 1 107 ? 1.512 29.783 6.989 1.00 59.39 107 PRO A CA 1
ATOM 846 C C . PRO A 1 107 ? 2.172 29.049 5.822 1.00 51.86 107 PRO A C 1
ATOM 847 O O . PRO A 1 107 ? 3.105 29.551 5.185 1.00 99.00 107 PRO A O 1
#

B-factor: mean 39.85, std 24.57, range [9.02, 100.0]

Radius of gyration: 13.85 Å; Cα contacts (8 Å, |Δi|>4): 132; chains: 1; bounding box: 36×38×28 Å

Nearest PDB structures (foldseek):
  1tuw-assembly1_A-2  TM=1.010E+00  e=4.145E-21  Streptomyces glaucescens
  8is2-assembly1_B  TM=8.898E-01  e=5.294E-08  uncultured actinomycete
  8is2-assembly1_A  TM=8.340E-01  e=3.589E-08  uncultured actinomycete
  2gff-assembly1_A  TM=6.438E-01  e=6.113E-03  Yersinia pestis
  8ie2-assembly1_F  TM=4.917E-01  e=1.662E-01  Lactiplantibacillus plantarum WCFS1

CATH classification: 3.30.70.1090

Organism: Streptomyces glaucescens (NCBI:txid1907)